Protein AF-A0A7C3QR77-F1 (afdb_monomer)

Structure (mmCIF, N/CA/C/O backbone):
data_AF-A0A7C3QR77-F1
#
_entry.id   AF-A0A7C3QR77-F1
#
loop_
_atom_site.group_PDB
_atom_site.id
_atom_site.type_symbol
_atom_site.label_atom_id
_atom_site.label_alt_id
_atom_site.label_comp_id
_atom_site.label_asym_id
_atom_site.label_entity_id
_atom_site.label_seq_id
_atom_site.pdbx_PDB_ins_code
_atom_site.Cartn_x
_atom_site.Cartn_y
_atom_site.Cartn_z
_atom_site.occupancy
_atom_site.B_iso_or_equiv
_atom_site.auth_seq_id
_atom_site.auth_comp_id
_atom_site.auth_asym_id
_atom_site.auth_atom_id
_atom_site.pdbx_PDB_model_num
ATOM 1 N N . MET A 1 1 ? -2.299 -7.753 -16.596 1.00 46.47 1 MET A N 1
ATOM 2 C CA . MET A 1 1 ? -2.845 -8.965 -15.933 1.00 46.47 1 MET A CA 1
ATOM 3 C C . MET A 1 1 ? -3.620 -8.567 -14.685 1.00 46.47 1 MET A C 1
ATOM 5 O O . MET A 1 1 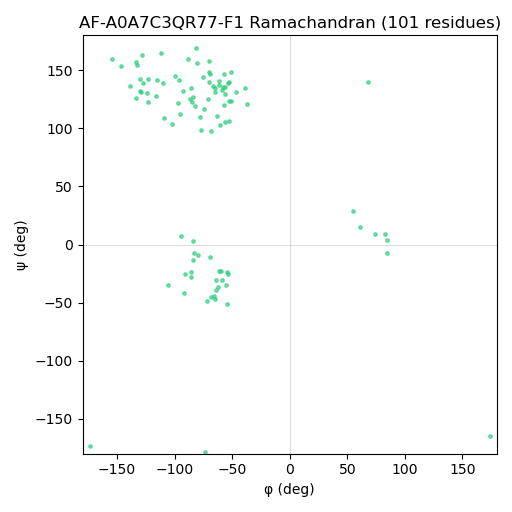? -3.082 -7.839 -13.861 1.00 46.47 1 MET A O 1
ATOM 9 N N . LYS A 1 2 ? -4.874 -9.008 -14.541 1.00 60.72 2 LYS A N 1
ATOM 10 C CA . LYS A 1 2 ? -5.667 -8.799 -13.318 1.00 60.72 2 LYS A CA 1
ATOM 11 C C . LYS A 1 2 ? -5.272 -9.887 -12.308 1.00 60.72 2 LYS A C 1
ATOM 13 O O . LYS A 1 2 ? -5.404 -11.06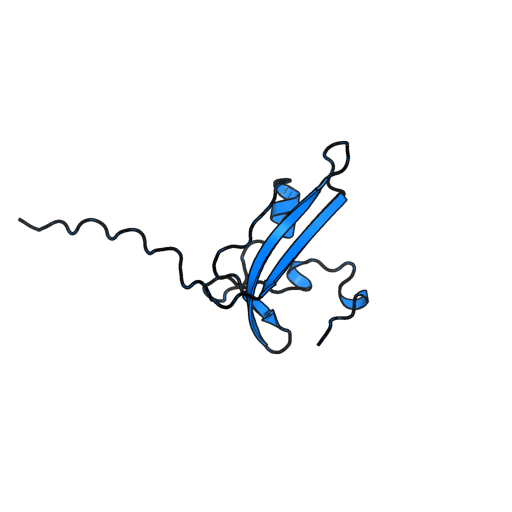5 -12.627 1.00 60.72 2 LYS A O 1
ATOM 18 N N . LYS A 1 3 ? -4.748 -9.533 -11.125 1.00 66.44 3 LYS A N 1
ATOM 19 C CA . LYS A 1 3 ? -4.558 -10.520 -10.043 1.00 66.44 3 LYS A CA 1
ATOM 20 C C . LYS A 1 3 ? -5.945 -11.009 -9.604 1.00 66.44 3 LYS A C 1
ATOM 22 O O . LYS A 1 3 ? -6.834 -10.187 -9.393 1.00 66.44 3 LYS A O 1
ATOM 27 N N . SER A 1 4 ? -6.142 -12.324 -9.494 1.00 78.19 4 SER A N 1
ATOM 28 C CA . SER A 1 4 ? -7.399 -12.878 -8.973 1.00 78.19 4 SER A CA 1
ATOM 29 C C . SER A 1 4 ? -7.622 -12.409 -7.534 1.00 78.19 4 SER A C 1
ATOM 31 O O . SER A 1 4 ? -6.701 -12.458 -6.723 1.00 78.19 4 SER A O 1
ATOM 33 N N . LEU A 1 5 ? -8.846 -12.011 -7.179 1.00 70.19 5 LEU A N 1
ATOM 34 C CA . LEU A 1 5 ? -9.177 -11.597 -5.808 1.00 70.19 5 LEU A CA 1
ATOM 35 C C . LEU A 1 5 ? -8.828 -12.685 -4.778 1.00 70.19 5 LEU A C 1
ATOM 37 O O . LEU A 1 5 ? -8.358 -12.382 -3.682 1.00 70.19 5 LEU A O 1
ATOM 41 N N . SER A 1 6 ? -8.980 -13.961 -5.145 1.00 75.06 6 SER A N 1
ATOM 42 C CA . SER A 1 6 ? -8.618 -15.096 -4.290 1.00 75.06 6 SER A CA 1
ATOM 43 C C . SER A 1 6 ? -7.120 -15.176 -3.983 1.00 75.06 6 SER A C 1
ATOM 45 O O . SER A 1 6 ? -6.753 -15.606 -2.895 1.00 75.06 6 SER A O 1
ATOM 47 N N . SER A 1 7 ? -6.248 -14.723 -4.891 1.00 76.88 7 SER A N 1
ATOM 48 C CA . SER A 1 7 ? -4.792 -14.775 -4.699 1.00 76.88 7 SER A CA 1
ATOM 49 C C . SER A 1 7 ? -4.237 -13.606 -3.882 1.00 76.88 7 SER A C 1
ATOM 51 O O . SER A 1 7 ? -3.054 -13.620 -3.527 1.00 76.88 7 SER A O 1
ATOM 53 N N . ILE A 1 8 ? -5.089 -12.624 -3.579 1.00 84.44 8 ILE A N 1
ATOM 54 C CA . ILE A 1 8 ? -4.781 -11.397 -2.837 1.00 84.44 8 ILE A CA 1
ATOM 55 C C . ILE A 1 8 ? -5.339 -11.457 -1.412 1.00 84.44 8 ILE A C 1
ATOM 57 O O . ILE A 1 8 ? -4.719 -10.947 -0.480 1.00 84.44 8 ILE A O 1
ATOM 61 N N . ARG A 1 9 ? -6.505 -12.087 -1.229 1.00 83.94 9 ARG A N 1
ATOM 62 C CA . ARG A 1 9 ? -7.157 -12.203 0.080 1.00 83.94 9 ARG A CA 1
ATOM 63 C C . ARG A 1 9 ? -6.213 -12.783 1.135 1.00 83.94 9 ARG A C 1
ATOM 65 O O . ARG A 1 9 ? -5.476 -13.732 0.877 1.00 83.94 9 ARG A O 1
ATOM 72 N N . ARG A 1 10 ? -6.298 -12.222 2.347 1.00 85.94 10 ARG A N 1
ATOM 73 C CA . ARG A 1 10 ? -5.521 -12.615 3.540 1.00 85.94 10 ARG A CA 1
ATOM 74 C C . ARG A 1 10 ? -4.002 -12.471 3.398 1.00 85.94 10 ARG A C 1
ATOM 76 O O . ARG A 1 10 ? -3.268 -13.016 4.218 1.00 85.94 10 ARG A O 1
ATOM 83 N N . LYS A 1 11 ? -3.518 -11.750 2.385 1.00 87.56 11 LYS A N 1
ATOM 84 C CA . LYS A 1 11 ? -2.105 -11.385 2.274 1.00 87.56 11 LYS A CA 1
ATOM 85 C C . LYS A 1 11 ? -1.896 -9.947 2.753 1.00 87.56 11 LYS A C 1
ATOM 87 O O . LYS A 1 11 ? -2.770 -9.116 2.510 1.00 87.56 11 LYS A O 1
ATOM 92 N N . PRO A 1 12 ? -0.752 -9.648 3.392 1.00 87.88 12 PRO A N 1
ATOM 93 C CA . PRO A 1 12 ? -0.376 -8.277 3.718 1.00 87.88 12 PRO A CA 1
ATOM 94 C C . PRO A 1 12 ? -0.335 -7.405 2.464 1.00 87.88 12 PRO A C 1
ATOM 96 O O . PRO A 1 12 ? 0.043 -7.890 1.391 1.00 87.88 12 PRO A O 1
ATOM 99 N N . PHE A 1 13 ? -0.682 -6.127 2.610 1.00 88.94 13 PHE A N 1
ATOM 100 C CA . PHE A 1 13 ? -0.683 -5.157 1.518 1.00 88.94 13 PHE A CA 1
ATOM 101 C C . PHE A 1 13 ? 0.679 -5.103 0.809 1.00 88.94 13 PHE A C 1
ATOM 103 O O . PHE A 1 13 ? 0.739 -5.363 -0.394 1.00 88.94 13 PHE A O 1
ATOM 110 N N . SER A 1 14 ? 1.768 -4.937 1.565 1.00 86.81 14 SER A N 1
ATOM 111 C CA . SER A 1 14 ? 3.161 -4.989 1.085 1.00 86.81 14 SER A CA 1
ATOM 112 C C . SER A 1 14 ? 3.554 -6.261 0.316 1.00 86.81 14 SER A C 1
ATOM 114 O O . SER A 1 14 ? 4.483 -6.252 -0.494 1.00 86.81 14 SER A O 1
ATOM 116 N N . ARG A 1 15 ? 2.848 -7.382 0.525 1.00 85.69 15 ARG A N 1
ATOM 117 C CA . ARG A 1 15 ? 3.072 -8.642 -0.209 1.00 85.69 15 ARG A CA 1
ATOM 118 C C . ARG A 1 15 ? 2.309 -8.702 -1.530 1.00 85.69 15 ARG A C 1
ATOM 120 O O . ARG A 1 15 ? 2.655 -9.482 -2.417 1.00 85.69 15 ARG A O 1
ATOM 127 N N . VAL A 1 16 ? 1.226 -7.941 -1.636 1.00 87.50 16 VAL A N 1
ATOM 128 C CA . VAL A 1 16 ? 0.354 -7.893 -2.811 1.00 87.50 16 VAL A CA 1
ATOM 129 C C . VAL A 1 16 ? 0.811 -6.795 -3.759 1.00 87.50 16 VAL A C 1
ATOM 131 O O . VAL A 1 16 ? 0.810 -7.013 -4.973 1.00 87.50 16 VAL A O 1
ATOM 134 N N . LEU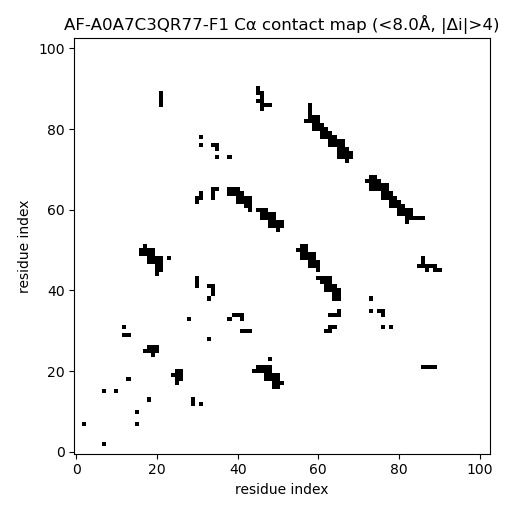 A 1 17 ? 1.192 -5.640 -3.225 1.00 88.50 17 LEU A N 1
ATOM 135 C CA . LEU A 1 17 ? 1.646 -4.479 -3.974 1.00 88.50 17 LEU A CA 1
ATOM 136 C C . LEU A 1 17 ? 3.031 -4.086 -3.477 1.00 88.50 17 LEU A C 1
ATOM 138 O O . LEU A 1 17 ? 3.262 -3.959 -2.280 1.00 88.50 17 LEU A O 1
ATOM 142 N N . THR A 1 18 ? 3.953 -3.903 -4.414 1.00 90.94 18 THR A N 1
ATOM 143 C CA . THR A 1 18 ? 5.301 -3.431 -4.114 1.00 90.94 18 THR A CA 1
ATOM 144 C C . THR A 1 18 ? 5.370 -1.963 -4.490 1.00 90.94 18 THR A C 1
ATOM 146 O O . THR A 1 18 ? 5.409 -1.629 -5.675 1.00 90.94 18 THR A O 1
ATOM 149 N N . LEU A 1 19 ? 5.332 -1.103 -3.475 1.00 91.25 19 LEU A N 1
ATOM 150 C CA . LEU A 1 19 ? 5.526 0.332 -3.627 1.00 91.25 19 LEU A CA 1
ATOM 151 C C . LEU A 1 19 ? 7.018 0.651 -3.582 1.00 91.25 19 LEU A C 1
ATOM 153 O O . LEU A 1 19 ? 7.761 0.110 -2.759 1.00 91.25 19 LEU A O 1
ATOM 157 N N . LEU A 1 20 ? 7.441 1.498 -4.507 1.00 90.62 20 LEU A N 1
ATOM 158 C CA . LEU A 1 20 ? 8.790 2.014 -4.618 1.00 90.62 20 LEU A CA 1
ATOM 159 C C . LEU A 1 20 ? 8.770 3.518 -4.370 1.00 90.62 20 LEU A C 1
ATOM 161 O O . LEU A 1 20 ? 7.854 4.195 -4.833 1.00 90.62 20 LEU A O 1
ATOM 165 N N . ASP A 1 21 ? 9.782 4.035 -3.688 1.00 88.50 21 ASP A N 1
ATOM 166 C CA . ASP A 1 21 ? 9.979 5.465 -3.490 1.00 88.50 21 ASP A CA 1
ATOM 167 C C . ASP A 1 21 ? 10.476 6.162 -4.776 1.00 88.50 21 ASP A C 1
ATOM 169 O O . ASP A 1 21 ? 10.679 5.542 -5.828 1.00 88.50 21 ASP A O 1
ATOM 173 N N . ALA A 1 22 ? 10.711 7.475 -4.690 1.00 83.81 22 ALA A N 1
ATOM 174 C CA . ALA A 1 22 ? 11.237 8.263 -5.805 1.00 83.81 22 ALA A CA 1
ATOM 175 C C . ALA A 1 22 ? 12.606 7.760 -6.316 1.00 83.81 22 ALA A C 1
ATOM 177 O O . ALA A 1 22 ? 12.888 7.849 -7.516 1.00 83.81 22 ALA A O 1
ATOM 178 N N . SER A 1 23 ? 13.425 7.189 -5.428 1.00 83.94 23 SER A N 1
ATOM 179 C CA . SER A 1 23 ? 14.738 6.605 -5.733 1.00 83.94 23 SER A CA 1
ATOM 180 C C . SER A 1 23 ? 14.638 5.201 -6.344 1.00 83.94 23 SER A C 1
ATOM 182 O O . SER A 1 23 ? 15.633 4.671 -6.832 1.00 83.94 23 SER A O 1
ATOM 184 N N . GLY A 1 24 ? 13.445 4.600 -6.365 1.00 80.81 24 GLY A N 1
ATOM 185 C CA . GLY A 1 24 ? 13.214 3.238 -6.840 1.00 80.81 24 GLY A CA 1
ATOM 186 C C . GLY A 1 24 ? 13.507 2.156 -5.798 1.00 80.81 24 GLY A C 1
ATOM 187 O O . GLY A 1 24 ? 13.489 0.974 -6.143 1.00 80.81 24 GLY A O 1
ATOM 188 N N . ASN A 1 25 ? 13.752 2.527 -4.540 1.00 84.12 25 ASN A N 1
ATOM 189 C CA . ASN A 1 25 ? 13.866 1.573 -3.443 1.00 84.12 25 ASN A CA 1
ATOM 190 C C . ASN A 1 25 ? 12.475 1.165 -2.974 1.00 84.12 25 ASN A C 1
ATOM 192 O O . ASN A 1 25 ? 11.520 1.914 -3.144 1.00 84.12 25 ASN A O 1
ATOM 196 N N . ARG A 1 26 ? 12.343 -0.007 -2.347 1.00 80.00 26 ARG A N 1
ATOM 197 C CA . ARG A 1 26 ? 11.087 -0.345 -1.665 1.00 80.00 26 ARG A CA 1
ATOM 198 C C . ARG A 1 26 ? 10.803 0.700 -0.596 1.00 80.00 26 ARG A C 1
ATOM 200 O O . ARG A 1 26 ? 11.703 1.027 0.174 1.00 80.00 26 ARG A O 1
ATOM 207 N N . GLU A 1 27 ? 9.569 1.198 -0.553 1.00 71.75 27 GLU A N 1
ATOM 208 C CA . GLU 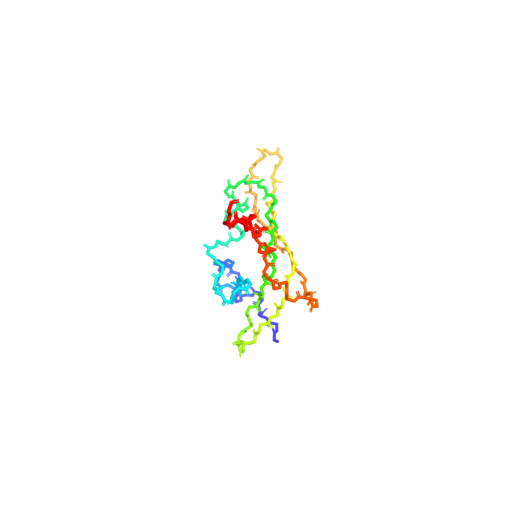A 1 27 ? 9.174 2.094 0.529 1.00 71.75 27 GLU A CA 1
ATOM 209 C C . GLU A 1 27 ? 9.421 1.407 1.873 1.00 71.75 27 GLU A C 1
ATOM 211 O O . GLU A 1 27 ? 9.022 0.262 2.093 1.00 71.75 27 GLU A O 1
ATOM 216 N N . ASN A 1 28 ? 10.104 2.121 2.767 1.00 66.31 28 ASN A N 1
ATOM 217 C CA . ASN A 1 28 ? 10.459 1.619 4.093 1.00 66.31 28 ASN A CA 1
ATOM 218 C C . ASN A 1 28 ? 9.240 1.464 5.021 1.00 66.31 28 ASN A C 1
ATOM 220 O O . ASN A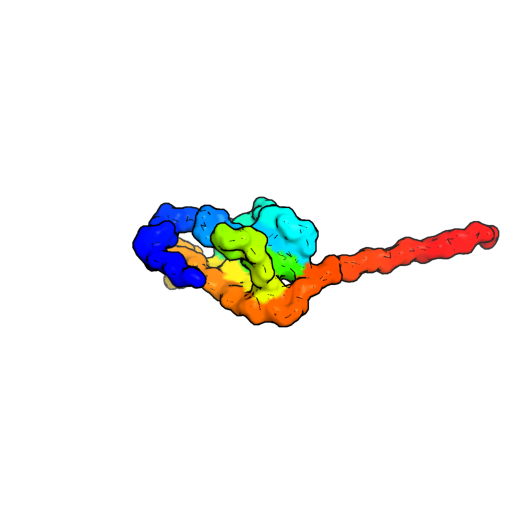 1 28 ? 9.372 0.891 6.098 1.00 66.31 28 ASN A O 1
ATOM 224 N N . LEU A 1 29 ? 8.072 1.990 4.636 1.00 71.19 29 LEU A N 1
ATOM 225 C CA . LEU A 1 29 ? 6.856 2.010 5.448 1.00 71.19 29 LEU A CA 1
ATOM 226 C C . LEU A 1 29 ? 5.651 1.571 4.613 1.00 71.19 29 LEU A C 1
ATOM 228 O O . LEU A 1 29 ? 5.378 2.152 3.567 1.00 71.19 29 LEU A O 1
ATOM 232 N N . ASP A 1 30 ? 4.911 0.570 5.098 1.00 88.81 30 ASP A N 1
ATOM 233 C CA . ASP A 1 30 ? 3.624 0.181 4.519 1.00 88.81 30 ASP A CA 1
ATOM 234 C C . ASP A 1 30 ? 2.563 1.230 4.919 1.00 88.81 30 ASP A C 1
ATOM 236 O O . ASP A 1 30 ? 2.275 1.384 6.113 1.00 88.81 30 ASP A O 1
ATOM 240 N N . PRO A 1 31 ? 1.955 1.964 3.966 1.00 91.69 31 PRO A N 1
ATOM 241 C CA . PRO A 1 31 ? 0.982 3.009 4.282 1.00 91.69 31 PRO A CA 1
ATOM 242 C C . PRO A 1 31 ? -0.257 2.464 5.008 1.00 91.69 31 PRO A C 1
ATOM 244 O O . PRO A 1 31 ? -0.914 3.213 5.730 1.00 91.69 31 PRO A O 1
ATOM 247 N N . VAL A 1 32 ? -0.566 1.169 4.865 1.00 93.31 32 VAL A N 1
ATOM 248 C CA . VAL A 1 32 ? -1.637 0.514 5.627 1.00 93.31 32 VAL A CA 1
ATOM 249 C C . VAL A 1 32 ? -1.266 0.405 7.098 1.00 93.31 32 VAL A C 1
ATOM 251 O O . VAL A 1 32 ? -2.089 0.723 7.950 1.00 93.31 32 VAL A O 1
ATOM 254 N N . GLU A 1 33 ? -0.037 -0.001 7.415 1.00 92.94 33 GLU A N 1
ATOM 255 C CA . GLU A 1 33 ? 0.420 -0.097 8.804 1.00 92.94 33 GLU A CA 1
ATOM 256 C C . GLU A 1 33 ? 0.442 1.274 9.480 1.00 92.94 33 GLU A C 1
ATOM 258 O O . GLU A 1 33 ? 0.020 1.403 10.630 1.00 92.94 33 GLU A O 1
ATOM 263 N N . VAL A 1 34 ? 0.862 2.316 8.755 1.00 93.06 34 VAL A N 1
ATOM 264 C CA . VAL A 1 34 ? 0.829 3.692 9.268 1.00 93.06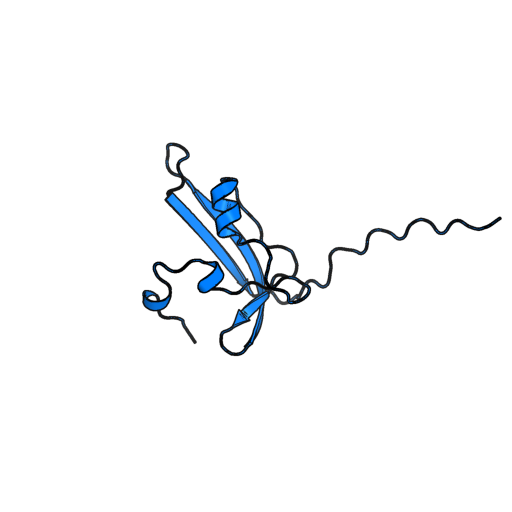 34 VAL A CA 1
ATOM 265 C C . VAL A 1 34 ? -0.613 4.146 9.506 1.00 93.06 34 VAL A C 1
ATOM 267 O O . VAL A 1 34 ? -0.915 4.641 10.587 1.00 93.06 34 VAL A O 1
ATOM 270 N N . ALA A 1 35 ? -1.528 3.917 8.559 1.00 93.88 35 ALA A N 1
ATOM 271 C CA . ALA A 1 35 ? -2.936 4.291 8.718 1.00 93.88 35 ALA A CA 1
ATOM 272 C C . ALA A 1 35 ? -3.610 3.554 9.890 1.00 93.88 35 ALA A C 1
ATOM 274 O O . ALA A 1 35 ? -4.427 4.136 10.602 1.00 93.88 35 ALA A O 1
ATOM 275 N N . LEU A 1 36 ? -3.247 2.286 10.120 1.00 93.12 36 LEU A N 1
ATOM 276 C CA . LEU A 1 36 ? -3.712 1.512 11.273 1.00 93.12 36 LEU A CA 1
ATOM 277 C C . LEU A 1 36 ? -3.188 2.071 12.599 1.00 93.12 36 LEU A C 1
ATOM 279 O O . LEU A 1 36 ? -3.941 2.156 13.568 1.00 93.12 36 LEU A O 1
ATOM 283 N N . ARG A 1 37 ? -1.901 2.428 12.651 1.00 93.12 37 ARG A N 1
ATOM 284 C CA . ARG A 1 37 ? -1.239 2.902 13.871 1.00 93.12 37 ARG A CA 1
ATOM 285 C C . ARG A 1 37 ? -1.699 4.300 14.266 1.00 93.12 37 ARG A C 1
ATOM 287 O O . ARG A 1 37 ? -2.051 4.517 15.420 1.00 93.12 37 ARG A O 1
ATOM 294 N N . GLU A 1 38 ? -1.706 5.221 13.308 1.00 92.44 38 GLU A N 1
ATOM 295 C CA . GLU A 1 38 ? -2.018 6.632 13.556 1.00 92.44 38 GLU A CA 1
ATOM 296 C C . GLU A 1 38 ? -3.526 6.907 13.567 1.00 92.44 38 GLU A C 1
ATOM 298 O O . GLU A 1 38 ? -3.952 7.967 14.007 1.00 92.44 38 GLU A O 1
ATOM 303 N N . LYS A 1 39 ? -4.347 5.959 13.089 1.00 93.56 39 LYS A N 1
ATOM 304 C CA . LYS A 1 39 ? -5.794 6.132 12.876 1.00 93.56 39 LYS A CA 1
ATOM 305 C C . LYS A 1 39 ? -6.142 7.330 11.982 1.00 93.56 39 LYS A C 1
ATOM 307 O O . LYS A 1 39 ? -7.238 7.874 12.067 1.00 93.56 39 LYS A O 1
ATOM 312 N N . GLU A 1 40 ? -5.236 7.675 11.075 1.00 93.94 40 GLU A N 1
ATOM 313 C CA . GLU A 1 40 ? -5.320 8.857 10.223 1.00 93.94 40 GLU A CA 1
ATOM 314 C C . GLU A 1 40 ? -5.130 8.517 8.745 1.00 93.94 40 GLU A C 1
ATOM 316 O O . GLU A 1 40 ? -4.627 7.452 8.371 1.00 93.94 40 GLU A O 1
ATOM 321 N N . ARG A 1 41 ? -5.536 9.449 7.879 1.00 95.12 41 ARG A N 1
ATOM 322 C CA . ARG A 1 41 ? -5.288 9.340 6.439 1.00 95.12 41 ARG A CA 1
ATOM 323 C C . ARG A 1 41 ? -3.802 9.554 6.144 1.00 95.12 41 ARG A C 1
ATOM 325 O O . ARG A 1 41 ? -3.251 10.613 6.419 1.00 95.12 41 ARG A O 1
ATOM 332 N N . VAL A 1 42 ? -3.191 8.589 5.465 1.00 95.44 42 VAL A N 1
ATOM 333 C CA . VAL A 1 42 ? -1.780 8.604 5.072 1.00 95.44 42 VAL A CA 1
ATOM 334 C C . VAL A 1 42 ? -1.670 8.794 3.556 1.00 95.44 42 VAL A C 1
ATOM 336 O O . VAL A 1 42 ? -2.018 7.876 2.806 1.00 95.44 42 VAL A O 1
ATOM 339 N N . PRO A 1 43 ? -1.226 9.963 3.061 1.00 93.69 43 PRO A N 1
ATOM 340 C CA . PRO A 1 43 ? -0.930 10.141 1.643 1.00 93.69 43 PRO A CA 1
ATOM 341 C C . PRO A 1 43 ? 0.326 9.356 1.253 1.00 93.69 43 PRO A C 1
ATOM 343 O O . PRO A 1 43 ? 1.248 9.205 2.053 1.00 93.69 43 PRO A O 1
ATOM 346 N N . PHE A 1 44 ? 0.382 8.880 0.011 1.00 91.75 44 PHE A N 1
ATOM 347 C CA . PHE A 1 44 ? 1.615 8.301 -0.518 1.00 91.75 44 PHE A CA 1
ATOM 348 C C . PHE A 1 44 ? 2.656 9.407 -0.732 1.00 91.75 44 PHE A C 1
ATOM 350 O O . PHE A 1 44 ? 2.289 10.494 -1.199 1.00 91.75 44 PHE A O 1
ATOM 357 N N . PRO A 1 45 ? 3.935 9.155 -0.409 1.00 89.62 45 PRO A N 1
ATOM 358 C CA . PRO A 1 45 ? 5.016 10.078 -0.706 1.00 89.62 45 PRO A CA 1
ATOM 359 C C . PRO A 1 45 ? 5.035 10.540 -2.177 1.00 89.62 45 PRO A C 1
ATOM 361 O O . PRO A 1 45 ? 4.661 9.806 -3.096 1.00 89.62 45 PRO A O 1
ATOM 364 N N . PRO A 1 46 ? 5.490 11.769 -2.461 1.00 87.44 46 PRO A N 1
ATOM 365 C CA . PRO A 1 46 ? 5.726 12.192 -3.833 1.00 87.44 46 PRO A CA 1
ATOM 366 C C . PRO A 1 46 ? 6.732 11.273 -4.536 1.00 87.44 46 PRO A C 1
ATOM 368 O O . PRO A 1 46 ? 7.778 10.936 -3.987 1.00 87.44 46 PRO A O 1
ATOM 371 N N . GLY A 1 47 ? 6.426 10.897 -5.778 1.00 87.38 47 GLY A N 1
ATOM 372 C CA . GLY A 1 47 ? 7.297 10.035 -6.581 1.00 87.38 47 GLY A CA 1
ATOM 373 C C . GLY A 1 47 ? 7.112 8.534 -6.341 1.00 87.38 47 GLY A C 1
ATOM 374 O O . GLY A 1 47 ? 7.824 7.752 -6.974 1.00 87.38 47 GLY A O 1
ATOM 375 N N . THR A 1 48 ? 6.147 8.119 -5.509 1.00 90.94 48 THR A N 1
ATOM 376 C CA . THR A 1 48 ? 5.823 6.700 -5.321 1.00 90.94 48 THR A CA 1
ATOM 377 C C . THR A 1 48 ? 5.473 6.029 -6.654 1.00 90.94 48 THR A C 1
ATOM 379 O O . THR A 1 48 ? 4.724 6.549 -7.487 1.00 90.94 48 THR A O 1
ATOM 382 N N . SER A 1 49 ? 6.025 4.840 -6.868 1.00 92.38 49 SER A N 1
ATOM 383 C CA . SER A 1 49 ? 5.800 4.018 -8.054 1.00 92.38 49 SER A CA 1
ATOM 384 C C . SER A 1 49 ? 5.365 2.612 -7.659 1.00 92.38 49 SER A C 1
ATOM 386 O O . SER A 1 49 ? 5.902 2.013 -6.736 1.00 92.38 49 SER A O 1
ATOM 388 N N . LEU A 1 50 ? 4.405 2.046 -8.381 1.00 91.50 50 LEU A N 1
ATOM 389 C CA . LEU A 1 50 ? 4.002 0.654 -8.230 1.00 91.50 50 LEU A CA 1
ATOM 390 C C . LEU A 1 50 ? 4.881 -0.238 -9.108 1.00 91.50 50 LEU A C 1
ATOM 392 O O . LEU A 1 50 ? 4.937 -0.037 -10.321 1.00 91.50 50 LEU A O 1
ATOM 396 N N . SER A 1 51 ? 5.511 -1.252 -8.518 1.00 91.25 51 SER A N 1
ATOM 397 C CA . SER A 1 51 ? 6.190 -2.315 -9.260 1.00 91.25 51 SER A CA 1
ATOM 398 C C . SER A 1 51 ? 5.193 -3.396 -9.686 1.00 91.25 51 SER A C 1
ATOM 400 O O . SER A 1 51 ? 4.421 -3.929 -8.879 1.00 91.25 51 SER A O 1
ATOM 402 N N . LEU A 1 52 ? 5.190 -3.697 -10.983 1.00 88.44 52 LEU A N 1
ATOM 403 C CA . LEU A 1 52 ? 4.368 -4.727 -11.599 1.00 88.44 52 LEU A CA 1
ATOM 404 C C . LEU A 1 52 ? 5.079 -6.091 -11.583 1.00 88.44 52 LEU A C 1
ATOM 406 O O . LEU A 1 52 ? 6.301 -6.156 -11.465 1.00 88.44 52 LEU A O 1
ATOM 410 N N . PRO A 1 53 ? 4.337 -7.208 -11.727 1.00 84.19 53 PRO A N 1
ATOM 411 C CA . PRO A 1 53 ? 4.932 -8.547 -11.729 1.00 84.19 53 PRO A CA 1
ATOM 412 C C . PRO A 1 53 ? 5.968 -8.802 -12.832 1.00 84.19 53 PRO A C 1
ATOM 414 O O . PRO A 1 53 ? 6.789 -9.697 -12.679 1.00 84.19 53 PRO A O 1
ATOM 417 N N . ASP A 1 54 ? 5.918 -8.049 -13.932 1.00 85.38 54 ASP A N 1
ATOM 418 C CA . ASP A 1 54 ? 6.875 -8.124 -15.044 1.00 85.38 54 ASP A CA 1
ATOM 419 C C . ASP A 1 54 ? 8.148 -7.285 -14.806 1.00 85.38 54 ASP A C 1
ATOM 421 O O . ASP A 1 54 ? 9.006 -7.203 -15.680 1.00 85.38 54 ASP A O 1
ATOM 425 N N . GLY A 1 55 ? 8.275 -6.659 -13.630 1.00 85.44 55 GLY A N 1
ATOM 426 C CA . GLY A 1 55 ? 9.395 -5.796 -13.263 1.00 85.44 55 GLY A CA 1
ATOM 427 C C . GLY A 1 55 ? 9.255 -4.346 -13.730 1.00 85.44 55 GLY A C 1
ATOM 428 O O . GLY A 1 55 ? 10.049 -3.504 -13.311 1.00 85.44 55 GLY A O 1
ATOM 429 N N . SER A 1 56 ? 8.244 -4.017 -14.541 1.00 89.19 56 SER A N 1
ATOM 430 C CA . SER A 1 56 ? 7.975 -2.632 -14.930 1.00 89.19 56 SER A CA 1
ATOM 431 C C . SER A 1 56 ? 7.435 -1.812 -13.754 1.00 89.19 56 SER A C 1
ATOM 433 O O . SER A 1 56 ? 6.914 -2.350 -12.772 1.00 89.19 56 SER A O 1
ATOM 435 N N . THR A 1 57 ? 7.570 -0.487 -13.832 1.00 91.06 57 THR A N 1
ATOM 436 C CA . THR A 1 57 ? 7.099 0.428 -12.788 1.00 91.06 57 THR A CA 1
ATOM 437 C C . THR A 1 57 ? 6.127 1.454 -13.351 1.00 91.06 57 THR A C 1
ATOM 439 O O . THR A 1 57 ? 6.273 1.935 -14.475 1.00 91.06 57 THR A O 1
ATOM 442 N N . ILE A 1 58 ? 5.103 1.781 -12.563 1.00 91.81 58 ILE A N 1
ATOM 443 C CA . ILE A 1 58 ? 4.091 2.776 -12.913 1.00 91.81 58 ILE A CA 1
ATOM 444 C C . ILE A 1 58 ? 4.072 3.852 -11.825 1.00 91.81 58 ILE A C 1
ATOM 446 O O . ILE A 1 58 ? 3.825 3.506 -10.671 1.00 91.81 58 ILE A O 1
ATOM 450 N N . PRO A 1 59 ? 4.286 5.138 -12.154 1.00 91.94 59 PRO A N 1
ATOM 451 C CA . PRO A 1 59 ? 4.138 6.215 -11.182 1.00 91.94 59 PRO A CA 1
ATOM 452 C C . PRO A 1 59 ? 2.678 6.320 -10.730 1.00 91.94 59 PRO A C 1
ATOM 454 O O . PRO A 1 59 ? 1.749 6.253 -11.548 1.00 91.94 59 PRO A O 1
ATOM 457 N N . ILE A 1 60 ? 2.476 6.455 -9.422 1.00 92.38 60 ILE A N 1
ATOM 458 C CA . ILE A 1 60 ? 1.150 6.531 -8.814 1.00 92.38 60 ILE A CA 1
ATOM 459 C C . ILE A 1 60 ? 1.065 7.674 -7.805 1.00 92.38 60 ILE A C 1
ATOM 461 O O . ILE A 1 60 ? 2.055 8.103 -7.222 1.00 92.38 60 ILE A O 1
ATOM 465 N N . SER A 1 61 ? -0.155 8.134 -7.561 1.00 92.00 61 SER A N 1
ATOM 466 C CA . SER A 1 61 ? -0.496 8.965 -6.410 1.00 92.00 61 SER A CA 1
ATOM 467 C C . SER A 1 61 ? -1.709 8.360 -5.722 1.00 92.00 61 SER A C 1
ATOM 469 O O . SER A 1 61 ? -2.600 7.807 -6.375 1.00 92.00 61 SER A O 1
ATOM 471 N N . GLY A 1 62 ? -1.734 8.414 -4.396 1.00 93.19 62 GLY A N 1
ATOM 472 C CA . GLY A 1 62 ? -2.744 7.720 -3.619 1.00 93.19 62 GLY A CA 1
ATOM 473 C C . GLY A 1 62 ? -2.689 8.031 -2.137 1.00 93.19 62 GLY A C 1
ATOM 474 O O . GLY A 1 62 ? -1.964 8.919 -1.688 1.00 93.19 62 GLY A O 1
ATOM 475 N N . PHE A 1 63 ? -3.503 7.302 -1.387 1.00 95.06 63 PHE A N 1
ATOM 476 C CA . PHE A 1 63 ? -3.546 7.353 0.064 1.00 95.06 63 PHE A CA 1
ATOM 477 C C . PHE A 1 63 ? -4.075 6.037 0.642 1.00 95.06 63 PHE A C 1
ATOM 479 O O . PHE A 1 63 ? -4.794 5.286 -0.025 1.00 95.06 63 PHE A O 1
ATOM 486 N N . ALA A 1 64 ? -3.762 5.806 1.912 1.00 96.38 64 ALA A N 1
ATOM 487 C CA . ALA A 1 64 ? -4.412 4.836 2.780 1.00 96.38 64 ALA A CA 1
ATOM 488 C C . ALA A 1 64 ? -5.232 5.585 3.841 1.00 96.38 64 ALA A C 1
ATOM 490 O O . ALA A 1 64 ? -4.790 6.611 4.351 1.00 96.38 64 ALA A O 1
ATOM 491 N N . ALA A 1 65 ? -6.435 5.117 4.158 1.00 96.75 65 ALA A N 1
ATOM 492 C CA . ALA A 1 65 ? -7.274 5.705 5.199 1.00 96.75 65 ALA A CA 1
ATOM 493 C C . ALA A 1 65 ? -7.958 4.604 6.019 1.00 96.75 65 ALA A C 1
ATOM 495 O O . ALA A 1 65 ? -8.460 3.641 5.430 1.00 96.75 65 ALA A O 1
ATOM 496 N N . PRO A 1 66 ? -7.998 4.715 7.356 1.00 96.44 66 PRO A N 1
ATOM 497 C CA . PRO A 1 66 ? -8.708 3.755 8.180 1.00 96.44 66 PRO A CA 1
ATOM 498 C C . PRO A 1 66 ? -10.218 3.890 7.983 1.00 96.44 66 PRO A C 1
ATOM 500 O O . PRO A 1 66 ? -10.760 4.975 7.779 1.00 96.44 66 PRO A O 1
ATOM 503 N N . ILE A 1 67 ? -10.902 2.759 8.069 1.00 95.38 67 ILE A N 1
ATOM 504 C CA . ILE A 1 67 ? -12.352 2.668 8.153 1.00 95.38 67 ILE A CA 1
ATOM 505 C C . ILE A 1 67 ? -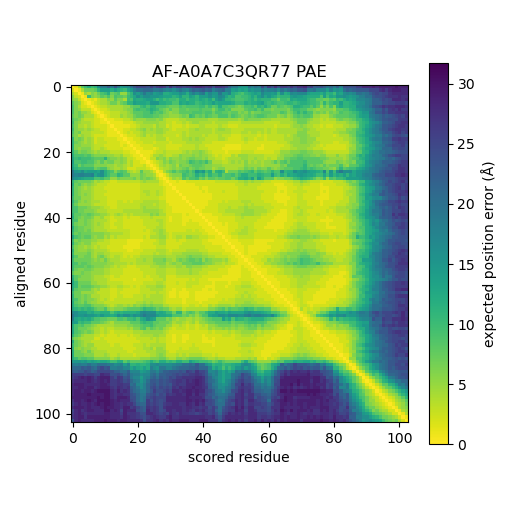12.674 2.568 9.639 1.00 95.38 67 ILE A C 1
ATOM 507 O O . ILE A 1 67 ? -12.311 1.585 10.286 1.00 95.38 67 ILE A O 1
ATOM 511 N N . LEU A 1 68 ? -13.311 3.603 10.179 1.00 91.88 68 LEU A N 1
ATOM 512 C CA . LEU A 1 68 ? -13.651 3.692 11.594 1.00 91.88 68 LEU A CA 1
ATOM 513 C C . LEU A 1 68 ? -15.093 3.239 11.832 1.00 91.88 68 LEU A C 1
ATOM 515 O O . LEU A 1 68 ? -15.996 3.561 11.060 1.00 91.88 68 LEU A O 1
ATOM 519 N N . ARG A 1 69 ? -15.314 2.525 12.936 1.00 90.69 69 ARG A N 1
ATOM 520 C CA . ARG A 1 69 ? -16.646 2.263 13.493 1.00 90.69 69 ARG A CA 1
ATOM 521 C C . ARG A 1 69 ? -17.127 3.444 14.326 1.00 90.69 69 ARG A C 1
ATOM 523 O O . ARG A 1 69 ? -16.349 4.316 14.702 1.00 90.69 69 ARG A O 1
ATOM 530 N N . GLN A 1 70 ? -18.407 3.412 14.701 1.00 83.38 70 GLN A N 1
ATOM 531 C CA . GLN A 1 70 ? -19.035 4.422 15.565 1.00 83.38 70 GLN A CA 1
ATOM 532 C C . GLN A 1 70 ? -18.291 4.656 16.897 1.00 83.38 70 GLN A C 1
ATOM 534 O O . GLN A 1 70 ? -18.369 5.749 17.441 1.00 83.38 70 GLN A O 1
ATOM 539 N N . ALA A 1 71 ? -17.537 3.669 17.396 1.00 82.44 71 ALA A N 1
ATOM 540 C CA . ALA A 1 71 ? -16.756 3.760 18.634 1.00 82.44 71 ALA A CA 1
ATOM 541 C C . ALA A 1 71 ? -15.278 4.179 18.439 1.00 82.44 71 ALA A C 1
ATOM 543 O O . ALA A 1 71 ? -14.494 4.106 19.381 1.00 82.44 71 ALA A O 1
ATOM 544 N N . GLY A 1 72 ? -14.855 4.569 17.228 1.00 81.69 72 GLY A N 1
ATOM 545 C CA . GLY A 1 72 ? -13.449 4.905 16.934 1.00 81.69 72 GLY A CA 1
ATOM 546 C C . GLY A 1 72 ? -12.507 3.692 16.837 1.00 81.69 72 GLY A C 1
ATOM 547 O O . GLY A 1 72 ? -11.282 3.842 16.762 1.00 81.69 72 GLY A O 1
ATOM 548 N N . GLU A 1 73 ? -13.070 2.482 16.835 1.00 89.81 73 GLU A N 1
ATOM 549 C CA . GLU A 1 73 ? -12.363 1.247 16.500 1.00 89.81 73 GLU A CA 1
ATOM 550 C C . GLU A 1 73 ? -12.137 1.148 14.991 1.00 89.81 73 GLU A C 1
ATOM 552 O O . GLU A 1 73 ? -12.991 1.545 14.197 1.00 89.81 73 GLU A O 1
ATOM 557 N N . ILE A 1 74 ? -10.997 0.587 14.591 1.00 91.19 74 ILE A N 1
ATOM 558 C CA . ILE A 1 74 ? -10.680 0.385 13.179 1.00 91.19 74 ILE A CA 1
ATOM 559 C C . ILE A 1 74 ? -11.295 -0.932 12.697 1.00 91.19 74 ILE A C 1
ATOM 561 O O . ILE A 1 74 ? -10.967 -1.999 13.208 1.00 91.19 74 ILE A O 1
ATOM 565 N N . GLU A 1 75 ? -12.137 -0.861 11.667 1.00 93.56 75 GLU A N 1
ATOM 566 C CA . GLU A 1 75 ? -12.667 -2.025 10.946 1.00 93.56 75 GLU A CA 1
ATOM 567 C C . GLU A 1 75 ? -11.722 -2.500 9.831 1.00 93.56 75 GLU A C 1
ATOM 569 O O . GLU A 1 75 ? -11.678 -3.682 9.491 1.00 93.56 75 GLU A O 1
ATOM 574 N N . GLY A 1 76 ? -10.935 -1.585 9.268 1.00 92.62 76 GLY A N 1
ATOM 575 C CA . GLY A 1 76 ? -9.961 -1.893 8.229 1.00 92.62 76 GLY A CA 1
ATOM 576 C C . GLY A 1 76 ? -9.305 -0.641 7.665 1.00 92.62 76 GLY A C 1
ATOM 577 O O . GLY A 1 76 ? -9.408 0.436 8.240 1.00 92.62 76 GLY A O 1
ATOM 578 N N . VAL A 1 77 ? -8.643 -0.777 6.519 1.00 95.56 77 VAL A N 1
ATOM 579 C CA . VAL A 1 77 ? -8.044 0.344 5.783 1.00 95.56 77 VAL A CA 1
ATOM 580 C C . VAL A 1 77 ? -8.480 0.265 4.331 1.00 95.56 77 VAL A C 1
ATOM 582 O O . VAL A 1 77 ? -8.391 -0.793 3.705 1.00 95.56 77 VAL A O 1
ATOM 585 N N . VAL A 1 78 ? -8.927 1.393 3.787 1.00 95.44 78 VAL A N 1
ATOM 586 C CA . VAL A 1 78 ? -9.106 1.575 2.350 1.00 95.44 78 VAL A CA 1
ATOM 587 C C . VAL A 1 78 ? -7.839 2.188 1.769 1.00 95.44 78 VAL A C 1
ATOM 589 O O . VAL A 1 78 ? -7.307 3.164 2.291 1.00 95.44 78 VAL A O 1
ATOM 592 N N . VAL A 1 79 ? -7.355 1.615 0.671 1.00 94.94 79 VAL A N 1
ATOM 593 C CA . VAL A 1 79 ? -6.241 2.169 -0.099 1.00 94.94 79 VAL A CA 1
ATOM 594 C C . VAL A 1 79 ? -6.754 2.530 -1.480 1.00 94.94 79 VAL A C 1
ATOM 596 O O . VAL A 1 79 ? -7.360 1.697 -2.154 1.00 94.94 79 VAL A O 1
ATOM 599 N N . SER A 1 80 ? -6.505 3.764 -1.904 1.00 94.44 80 SER A N 1
ATOM 600 C CA . SER A 1 80 ? -6.859 4.245 -3.235 1.00 94.44 80 SER A CA 1
ATOM 601 C C . SER A 1 80 ? -5.649 4.890 -3.880 1.00 94.44 80 SER A C 1
ATOM 603 O O . SER A 1 80 ? -4.973 5.717 -3.271 1.00 94.44 80 SER A O 1
ATOM 605 N N . PHE A 1 81 ? -5.372 4.510 -5.119 1.00 93.38 81 PHE A N 1
ATOM 606 C CA . PHE A 1 81 ? -4.312 5.100 -5.917 1.00 93.38 81 PHE A CA 1
ATOM 607 C C . PHE A 1 81 ? -4.712 5.113 -7.384 1.00 93.38 81 PHE A C 1
ATOM 609 O O . PHE A 1 81 ? -5.489 4.280 -7.853 1.00 93.38 81 PHE A O 1
ATOM 616 N N . HIS A 1 82 ? -4.147 6.060 -8.115 1.00 92.62 82 HIS A N 1
ATOM 617 C CA . HIS A 1 82 ? -4.302 6.176 -9.553 1.00 92.62 82 HIS A CA 1
ATOM 618 C C . HIS A 1 82 ? -2.936 6.390 -10.194 1.00 92.62 82 HIS A C 1
ATOM 620 O O . HIS A 1 82 ? -1.998 6.883 -9.564 1.00 92.62 82 HIS A O 1
ATOM 626 N N . ARG A 1 83 ? -2.826 5.995 -11.461 1.00 92.12 83 ARG A N 1
ATOM 627 C CA . ARG A 1 83 ? -1.637 6.262 -12.266 1.00 92.12 83 ARG A CA 1
ATOM 628 C C . ARG A 1 83 ? -1.507 7.764 -12.500 1.00 92.12 83 ARG A C 1
ATOM 630 O O . ARG A 1 83 ? -2.488 8.410 -12.859 1.00 92.12 83 ARG A O 1
ATOM 637 N N . THR A 1 84 ? -0.295 8.285 -12.373 1.00 89.44 84 THR A N 1
ATOM 638 C CA . THR A 1 84 ? 0.037 9.671 -12.715 1.00 89.44 84 THR A CA 1
ATOM 639 C C . THR A 1 84 ? 0.963 9.714 -13.932 1.00 89.44 84 THR A C 1
ATOM 641 O O . THR A 1 84 ? 1.502 8.694 -14.360 1.00 89.44 84 THR A O 1
ATOM 644 N N . VAL A 1 85 ? 1.105 10.888 -14.552 1.00 77.25 85 VAL A N 1
ATOM 645 C CA . VAL A 1 85 ? 1.999 11.085 -15.713 1.00 77.25 85 VAL A CA 1
ATOM 646 C C . VAL A 1 85 ? 3.404 11.512 -15.264 1.00 77.25 85 VAL A C 1
ATOM 648 O O . VAL A 1 85 ? 4.386 11.225 -15.942 1.00 77.25 85 VAL A O 1
ATOM 651 N N . HIS A 1 86 ? 3.521 12.134 -14.086 1.00 61.06 86 HIS A N 1
ATOM 652 C CA . HIS A 1 86 ? 4.787 12.597 -13.526 1.00 61.06 86 HIS A CA 1
ATOM 653 C C . HIS A 1 86 ? 5.364 11.598 -12.521 1.00 61.06 86 HIS A C 1
ATOM 655 O O . HIS A 1 86 ? 4.767 11.327 -11.480 1.00 61.06 86 HIS A O 1
ATOM 661 N N . ARG A 1 87 ? 6.582 11.123 -12.795 1.00 59.28 87 ARG A N 1
ATOM 662 C CA . ARG A 1 87 ? 7.488 10.634 -11.754 1.00 59.28 87 ARG A CA 1
ATOM 663 C C . ARG A 1 87 ? 8.065 11.881 -11.090 1.00 59.28 87 ARG A C 1
ATOM 665 O O . ARG A 1 87 ? 8.931 12.517 -11.681 1.00 59.28 87 ARG A O 1
ATOM 672 N N . SER A 1 88 ? 7.529 12.301 -9.944 1.00 53.03 88 SER A N 1
ATOM 673 C CA . SER A 1 88 ? 8.097 13.439 -9.212 1.00 53.03 88 SER A CA 1
ATOM 674 C C . SER A 1 88 ? 9.536 13.094 -8.837 1.00 53.03 88 SER 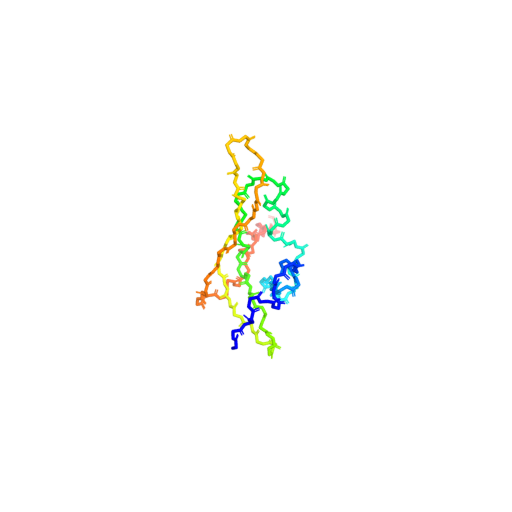A C 1
ATOM 676 O O . SER A 1 88 ? 9.779 12.269 -7.959 1.00 53.03 88 SER A O 1
ATOM 678 N N . ALA A 1 89 ? 10.485 13.662 -9.573 1.00 49.56 89 ALA A N 1
ATOM 679 C CA . ALA A 1 89 ? 11.894 13.577 -9.260 1.00 49.56 89 ALA A CA 1
ATOM 680 C C . ALA A 1 89 ? 12.168 14.570 -8.126 1.00 49.56 89 ALA A C 1
ATOM 682 O O . ALA A 1 89 ? 12.124 15.772 -8.355 1.00 49.56 89 ALA A O 1
ATOM 683 N N . LEU A 1 90 ? 12.453 14.019 -6.942 1.00 46.12 90 LEU A N 1
ATOM 684 C CA . LEU A 1 90 ? 12.992 14.672 -5.742 1.00 46.12 90 LEU A CA 1
ATOM 685 C C . LEU A 1 90 ? 12.066 15.677 -5.014 1.00 46.12 90 LEU A C 1
ATOM 687 O O . LEU A 1 90 ? 11.388 16.485 -5.646 1.00 46.12 90 LEU A O 1
ATOM 691 N N . PRO A 1 91 ? 12.055 15.684 -3.664 1.00 48.88 91 PRO A N 1
ATOM 692 C CA . PRO A 1 91 ? 11.757 16.911 -2.936 1.00 48.88 91 PRO A CA 1
ATOM 693 C C . PRO A 1 91 ? 12.828 17.955 -3.287 1.00 48.88 91 PRO A C 1
ATOM 695 O O . PRO A 1 91 ? 14.002 17.610 -3.434 1.00 48.88 91 PRO A O 1
ATOM 698 N N . ASP A 1 92 ? 12.397 19.205 -3.451 1.00 46.12 92 ASP A N 1
ATOM 699 C CA . ASP A 1 92 ? 13.229 20.382 -3.726 1.00 46.12 92 ASP A CA 1
ATOM 700 C C . ASP A 1 92 ? 14.564 20.302 -2.954 1.00 46.12 92 ASP A C 1
ATOM 702 O O . ASP A 1 92 ? 14.526 20.139 -1.725 1.00 46.12 92 ASP A O 1
ATOM 706 N N . PRO A 1 93 ? 15.747 20.323 -3.610 1.00 51.25 93 PRO A N 1
ATOM 707 C CA . PRO A 1 93 ? 16.999 20.371 -2.873 1.00 51.25 93 PRO A CA 1
ATOM 708 C C . PRO A 1 93 ? 16.950 21.613 -1.990 1.00 51.25 93 PRO A C 1
ATOM 710 O O . PRO A 1 93 ? 16.800 22.724 -2.495 1.00 51.25 93 PRO A O 1
ATOM 713 N N . ALA A 1 94 ? 17.045 21.403 -0.672 1.00 60.03 94 ALA A N 1
ATOM 714 C CA . ALA A 1 94 ? 17.061 22.472 0.318 1.00 60.03 94 ALA A CA 1
ATOM 715 C C . ALA A 1 94 ? 17.889 23.659 -0.205 1.00 60.03 94 ALA A C 1
ATOM 717 O O . ALA A 1 94 ? 18.971 23.422 -0.763 1.00 60.03 94 ALA A O 1
ATOM 718 N N . PRO A 1 95 ? 17.402 24.909 -0.065 1.00 60.12 95 PRO A N 1
ATOM 719 C CA . PRO A 1 95 ? 18.073 26.064 -0.637 1.00 60.12 95 PRO A CA 1
ATOM 720 C C . PRO A 1 95 ? 19.538 26.035 -0.214 1.00 60.12 95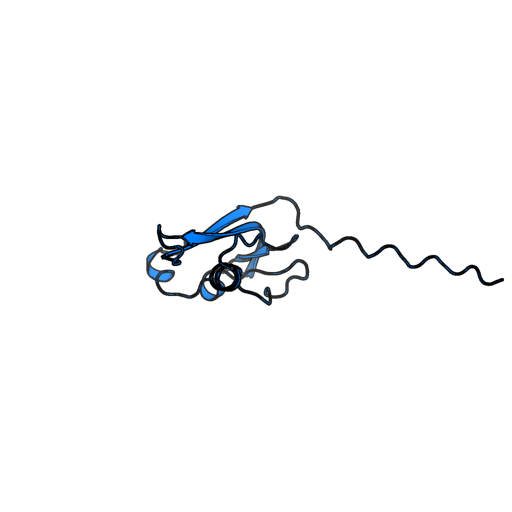 PRO A C 1
ATOM 722 O O . PRO A 1 95 ? 19.847 25.932 0.976 1.00 60.12 95 PRO A O 1
ATOM 725 N N . LEU A 1 96 ? 20.432 26.049 -1.210 1.00 63.56 96 LEU A N 1
ATOM 726 C CA . LEU A 1 96 ? 21.874 26.012 -0.992 1.00 63.56 96 LEU A CA 1
ATOM 727 C C . LEU A 1 96 ? 22.225 27.038 0.095 1.00 63.56 96 LEU A C 1
ATOM 729 O O . LEU A 1 96 ? 21.771 28.185 -0.006 1.00 63.56 96 LEU A O 1
ATOM 733 N N . PRO A 1 97 ? 23.018 26.670 1.120 1.00 66.50 97 PRO A N 1
ATOM 734 C CA . PRO A 1 97 ? 23.421 27.628 2.136 1.00 66.50 97 PRO A CA 1
ATOM 735 C C . PRO A 1 97 ? 24.060 28.832 1.435 1.00 66.50 97 PRO A C 1
ATOM 737 O O . PRO A 1 97 ? 24.792 28.641 0.452 1.00 66.50 97 PRO A O 1
ATOM 740 N N . PRO A 1 98 ? 23.778 30.070 1.886 1.00 67.62 98 PRO A N 1
ATOM 741 C CA . PRO A 1 98 ? 24.300 31.258 1.234 1.00 67.62 98 PRO A CA 1
ATOM 742 C C . PRO A 1 98 ? 25.811 31.105 1.124 1.00 67.62 98 PRO A C 1
ATOM 744 O O . PRO A 1 98 ? 26.494 30.870 2.125 1.00 67.62 98 PRO A O 1
ATOM 747 N N . ARG A 1 99 ? 26.335 31.186 -0.106 1.00 64.31 99 ARG A N 1
ATOM 748 C CA . ARG A 1 99 ? 27.778 31.155 -0.341 1.00 64.31 99 ARG A CA 1
ATOM 749 C C . ARG A 1 99 ? 28.375 32.281 0.491 1.00 64.31 99 ARG A C 1
ATOM 751 O O . ARG A 1 99 ? 28.222 33.448 0.133 1.00 64.31 99 ARG A O 1
ATOM 758 N N . ARG A 1 100 ? 29.034 31.934 1.602 1.00 64.38 100 ARG A N 1
ATOM 759 C CA . ARG A 1 100 ? 29.887 32.862 2.342 1.00 64.38 100 ARG A CA 1
ATOM 760 C C . ARG A 1 100 ? 30.854 33.441 1.317 1.00 64.38 100 ARG A C 1
ATOM 762 O O . ARG A 1 100 ? 31.737 32.736 0.831 1.00 64.38 100 ARG A O 1
ATOM 769 N N . ARG A 1 101 ? 30.650 34.704 0.936 1.00 57.94 101 ARG A N 1
ATOM 770 C CA . ARG A 1 101 ? 31.674 35.454 0.219 1.00 57.94 101 ARG A CA 1
ATOM 771 C C . ARG A 1 101 ? 32.843 35.546 1.187 1.00 57.94 101 ARG A C 1
ATOM 773 O O . ARG A 1 101 ? 32.728 36.158 2.242 1.00 57.94 101 ARG A O 1
ATOM 780 N N . ALA A 1 102 ? 33.925 34.853 0.863 1.00 63.22 102 ALA A N 1
ATOM 781 C CA . ALA A 1 102 ? 35.192 35.064 1.527 1.00 63.22 102 ALA A CA 1
ATOM 782 C C . ALA A 1 102 ? 35.697 36.453 1.120 1.00 63.22 102 ALA A C 1
ATOM 784 O O . ALA A 1 102 ? 36.218 36.610 0.016 1.00 63.22 102 ALA A O 1
ATOM 785 N N . ARG A 1 103 ? 35.458 37.448 1.975 1.00 53.12 103 ARG A N 1
ATOM 786 C CA . ARG A 1 103 ? 36.383 38.528 2.348 1.00 53.12 103 ARG A CA 1
ATOM 787 C C . ARG A 1 103 ? 35.705 39.487 3.309 1.00 53.12 103 ARG A C 1
ATOM 789 O O . ARG A 1 103 ? 34.567 39.899 3.004 1.00 53.12 103 ARG A O 1
#

pLDDT: mean 82.28, std 14.12, range [46.12, 96.75]

Secondary structure (DSSP, 8-state):
-PPPHHHHTTS-HHHH-EEE-TTSSBPSS-HHHHHHHH-S-EEPPTT-EEEPTTS-EEEEEEEEEEEE-TTS-EEEEEEEEEE-S-----S---PPPP-----

Sequence (103 aa):
MKKSLSSIRRKPFSRVLTLLDASGNRENLDPVEVALREKERVPFPPGTSLSLPDGSTIPISGFAAPILRQAGEIEGVVVSFHRTVHRSALPDPAPLPPRRRAR

Solvent-accessible surface area (backbone atoms only — not comparable to full-atom values): 6421 Å² total; per-residue (Å²): 134,84,79,57,69,79,84,45,62,97,54,57,64,70,79,72,46,45,51,19,34,58,88,66,45,68,52,94,65,56,50,61,59,49,8,65,72,71,67,36,77,31,69,55,64,80,22,26,22,41,50,45,98,87,71,49,76,42,32,36,52,39,34,20,30,48,40,67,45,98,84,73,46,75,80,48,68,51,74,50,70,45,80,49,91,65,68,44,78,68,79,80,77,72,79,75,74,79,78,76,74,91,123

Nearest PDB structures (foldseek):
  5dkl-assembly1_A  TM=8.121E-01  e=4.715E-02  Phaeodactylum tricornutum
  3ulf-assembly4_C  TM=6.430E-01  e=5.646E-02  Vaucheria frigida
  4hp4-assembly1_A  TM=5.356E-01  e=5.646E-02  Drosophila melanogaster
  3icy-assembly2_B-3  TM=7.286E-01  e=1.877E-01  Chlorobaculum tepidum
  6pby-assembly1_A  TM=7.913E-01  e=5.876E-01  Rattus norvegicus

Foldseek 3Di:
DDDPPVVVPPDDPCVVKFKAALVRHGPPDDLQVVCQVVVAKAWDDQLIWIQDPVRDIFGKTWIKHFDADPVRDTPGIDIDMDTDPDRPRDDDDDPDDPPPPDD

Mean predicted aligned error: 9.83 Å

Radius of gyration: 17.89 Å; Cα contacts (8 Å, |Δi|>4): 158; chains: 1; bounding box: 55×54×35 Å

Organism: NCBI:txid178606